Protein AF-A0A9R0YX59-F1 (afdb_monomer_lite)

InterPro domains:
  IPR038864 Protein heading date repressor 1 [PTHR37205] (23-159)

pLDDT: mean 76.23, std 21.18, range [36.94, 98.75]

Sequence (167 aa):
MEEPSMADPPRIFWKSRRRPSSDPMANLSEKRKALFEPLEPINGKRSADMLLPPPDFEPTSYPKGWLVGKKRKLVNVDVVESMRRIAILEMNRKDREIGGLNEQLEEDSRVLELLQKQLTDERRKRSEIEKENSMLQEQVSMLMSMLDENEAFDEEGEEVPPPDSID

Radius of gyration: 50.79 Å; chains: 1; bounding box: 120×44×134 Å

Organism: Triticum turgidum subsp. durum (NCBI:txid4567)

Structure (mmCIF, N/CA/C/O backbone):
data_AF-A0A9R0YX59-F1
#
_entry.id   AF-A0A9R0YX59-F1
#
loop_
_atom_site.group_PDB
_atom_site.id
_atom_site.type_symbol
_atom_site.label_atom_id
_atom_site.label_alt_id
_atom_site.label_comp_id
_atom_site.label_asym_id
_atom_site.label_entity_id
_atom_site.label_seq_id
_atom_site.pdbx_PDB_ins_code
_atom_site.Cartn_x
_atom_site.Cartn_y
_atom_site.Cartn_z
_atom_site.occupancy
_atom_site.B_iso_or_equiv
_atom_site.auth_seq_id
_atom_site.auth_comp_id
_atom_site.auth_asym_id
_atom_site.auth_atom_id
_atom_site.pdbx_PDB_model_num
ATOM 1 N N . MET A 1 1 ? 6.147 -34.113 20.092 1.00 40.97 1 MET A N 1
ATOM 2 C CA . MET A 1 1 ? 5.793 -33.127 19.052 1.00 40.97 1 MET A CA 1
ATOM 3 C C . MET A 1 1 ? 7.070 -32.383 18.740 1.00 40.97 1 MET A C 1
ATOM 5 O O . MET A 1 1 ? 7.481 -31.564 19.546 1.00 40.97 1 MET A O 1
ATOM 9 N N . GLU A 1 2 ? 7.759 -32.785 17.678 1.00 46.44 2 GLU A N 1
ATOM 10 C CA . GLU A 1 2 ? 8.954 -32.089 17.190 1.00 46.44 2 GLU A CA 1
ATOM 11 C C . GLU A 1 2 ? 8.507 -31.065 16.143 1.00 46.44 2 GLU A C 1
ATOM 13 O O . GLU A 1 2 ? 7.747 -31.404 15.234 1.00 46.44 2 GLU A O 1
ATOM 18 N N . GLU A 1 3 ? 8.915 -29.808 16.309 1.00 52.47 3 GLU A N 1
ATOM 19 C CA . GLU A 1 3 ? 8.663 -28.743 15.337 1.00 52.47 3 GLU A CA 1
ATOM 20 C C . GLU A 1 3 ? 9.506 -28.960 14.068 1.00 52.47 3 GLU A C 1
ATOM 22 O O . GLU A 1 3 ? 10.689 -29.298 14.171 1.00 52.47 3 GLU A O 1
ATOM 27 N N . PRO A 1 4 ? 8.959 -28.749 12.857 1.00 50.16 4 PRO A N 1
ATOM 28 C CA . PRO A 1 4 ? 9.754 -28.830 11.641 1.00 50.16 4 PRO A CA 1
ATOM 29 C C . PRO A 1 4 ? 10.652 -27.590 11.506 1.00 50.16 4 PRO A C 1
ATOM 31 O O . PRO A 1 4 ? 10.175 -26.463 11.384 1.00 50.16 4 PRO A O 1
ATOM 34 N N . SER A 1 5 ? 11.968 -27.813 11.497 1.00 56.28 5 SER A N 1
ATOM 35 C CA . SER A 1 5 ? 12.987 -26.781 11.294 1.00 56.28 5 SER A CA 1
ATOM 36 C C . SER A 1 5 ? 12.832 -26.090 9.935 1.00 56.28 5 SER A C 1
ATOM 38 O O . SER A 1 5 ? 12.812 -26.744 8.889 1.00 56.28 5 SER A O 1
ATOM 40 N N . MET A 1 6 ? 12.779 -24.761 9.957 1.00 53.59 6 MET A N 1
ATOM 41 C CA . MET A 1 6 ? 12.715 -23.880 8.793 1.00 53.59 6 MET A CA 1
ATOM 42 C C . MET A 1 6 ? 14.001 -24.026 7.962 1.00 53.59 6 MET A C 1
ATOM 44 O O . MET A 1 6 ? 15.087 -23.682 8.419 1.00 53.59 6 MET A O 1
ATOM 48 N N . ALA A 1 7 ? 13.895 -24.603 6.765 1.00 53.56 7 ALA A N 1
ATOM 49 C CA . ALA A 1 7 ? 15.037 -24.818 5.881 1.00 53.56 7 ALA A CA 1
ATOM 50 C C . ALA A 1 7 ? 15.620 -23.479 5.388 1.00 53.56 7 ALA A C 1
ATOM 52 O O . ALA A 1 7 ? 14.899 -22.652 4.827 1.00 53.56 7 ALA A O 1
ATOM 53 N N . ASP A 1 8 ? 16.932 -23.295 5.561 1.00 52.53 8 ASP A N 1
ATOM 54 C CA . ASP A 1 8 ? 17.688 -22.172 5.001 1.00 52.53 8 ASP A CA 1
ATOM 55 C C . ASP A 1 8 ? 17.585 -22.142 3.460 1.00 52.53 8 ASP A C 1
ATOM 57 O O . ASP A 1 8 ? 17.762 -23.179 2.806 1.00 52.53 8 ASP A O 1
ATOM 61 N N . PRO A 1 9 ? 17.363 -20.971 2.832 1.00 56.31 9 PRO A N 1
ATOM 62 C CA . PRO A 1 9 ? 17.341 -20.869 1.380 1.00 56.31 9 PRO A CA 1
ATOM 63 C C . PRO A 1 9 ? 18.745 -21.095 0.781 1.00 56.31 9 PRO A C 1
ATOM 65 O O . PRO A 1 9 ? 19.759 -20.688 1.362 1.00 56.31 9 PRO A O 1
ATOM 68 N N . PRO A 1 10 ? 18.849 -21.714 -0.411 1.00 52.00 10 PRO A N 1
ATOM 69 C CA . PRO A 1 10 ? 20.135 -22.089 -0.986 1.00 52.00 10 PRO A CA 1
ATOM 70 C C . PRO A 1 10 ? 21.002 -20.864 -1.321 1.00 52.00 10 PRO A C 1
ATOM 72 O O . PRO A 1 10 ? 20.639 -20.012 -2.136 1.00 52.00 10 PRO A O 1
ATOM 75 N N . ARG A 1 11 ? 22.208 -20.811 -0.734 1.00 56.84 11 ARG A N 1
ATOM 76 C CA . ARG A 1 11 ? 23.262 -19.838 -1.072 1.00 56.84 11 ARG A CA 1
ATOM 77 C C . ARG A 1 11 ? 23.746 -20.081 -2.501 1.00 56.84 11 ARG A C 1
ATOM 79 O O . ARG A 1 11 ? 24.492 -21.020 -2.775 1.00 56.84 11 ARG A O 1
ATOM 86 N N . ILE A 1 12 ? 23.352 -19.198 -3.411 1.00 54.19 12 ILE A N 1
ATOM 87 C CA . ILE A 1 12 ? 23.808 -19.192 -4.802 1.00 54.19 12 ILE A CA 1
ATOM 88 C C . ILE A 1 12 ? 25.298 -18.813 -4.818 1.00 54.19 12 ILE A C 1
ATOM 90 O O . ILE A 1 12 ? 25.681 -17.660 -4.616 1.00 54.19 12 ILE A O 1
ATOM 94 N N . PHE A 1 13 ? 26.159 -19.813 -4.994 1.00 45.94 13 PHE A N 1
ATOM 95 C CA . PHE A 1 13 ? 27.613 -19.678 -4.981 1.00 45.94 13 PHE A CA 1
ATOM 96 C C . PHE A 1 13 ? 28.114 -19.135 -6.327 1.00 45.94 13 PHE A C 1
ATOM 98 O O . PHE A 1 13 ? 28.243 -19.868 -7.311 1.00 45.94 13 PHE A O 1
ATOM 105 N N . TRP A 1 14 ? 28.427 -17.841 -6.381 1.00 44.91 14 TRP A N 1
ATOM 106 C CA . TRP A 1 14 ? 29.127 -17.241 -7.515 1.00 44.91 14 TRP A CA 1
ATOM 107 C C . TRP A 1 14 ? 30.571 -17.763 -7.540 1.00 44.91 14 TRP A C 1
ATOM 109 O O . TRP A 1 14 ? 31.448 -17.248 -6.849 1.00 44.91 14 TRP A O 1
ATOM 119 N N . LYS A 1 15 ? 30.851 -18.798 -8.341 1.00 45.25 15 LYS A N 1
ATOM 120 C CA . LYS A 1 15 ? 32.237 -19.178 -8.652 1.00 45.25 15 LYS A CA 1
ATOM 121 C C . LYS A 1 15 ? 32.897 -18.043 -9.433 1.00 45.25 15 LYS A C 1
ATOM 123 O O . LYS A 1 15 ? 32.618 -17.855 -10.616 1.00 45.25 15 LYS A O 1
ATOM 128 N N . SER A 1 16 ? 33.822 -17.338 -8.782 1.00 41.56 16 SER A N 1
ATOM 129 C CA . SER A 1 16 ? 34.828 -16.496 -9.430 1.00 41.56 16 SER A CA 1
ATOM 130 C C . SER A 1 16 ? 35.487 -17.260 -10.576 1.00 41.56 16 SER A C 1
ATOM 132 O O . SER A 1 16 ? 36.253 -18.205 -10.376 1.00 41.56 16 SER A O 1
ATOM 134 N N . ARG A 1 17 ? 35.176 -16.851 -11.805 1.00 41.66 17 ARG A N 1
ATOM 135 C CA . ARG A 1 17 ? 35.840 -17.323 -13.017 1.00 41.66 17 ARG A CA 1
ATOM 136 C C . ARG A 1 17 ? 37.305 -16.886 -12.954 1.00 41.66 17 ARG A C 1
ATOM 138 O O . ARG A 1 17 ? 37.605 -15.708 -13.139 1.00 41.66 17 ARG A O 1
ATOM 145 N N . ARG A 1 18 ? 38.214 -17.835 -12.700 1.00 53.53 18 ARG A N 1
ATOM 146 C CA . ARG A 1 18 ? 39.654 -17.647 -12.930 1.00 53.53 18 ARG A CA 1
ATOM 147 C C . ARG A 1 18 ? 39.848 -17.172 -14.372 1.00 53.53 18 ARG A C 1
ATOM 149 O O . ARG A 1 18 ? 39.370 -17.820 -15.302 1.00 53.53 18 ARG A O 1
ATOM 156 N N . ARG A 1 19 ? 40.507 -16.026 -14.550 1.00 48.16 19 ARG A N 1
ATOM 157 C CA . ARG A 1 19 ? 40.947 -15.555 -15.869 1.00 48.16 19 ARG A CA 1
ATOM 158 C C . ARG A 1 19 ? 42.048 -16.506 -16.364 1.00 48.16 19 ARG A C 1
ATOM 160 O O . ARG A 1 19 ? 42.997 -16.711 -15.608 1.00 48.16 19 ARG A O 1
ATOM 167 N N . PRO A 1 20 ? 41.965 -17.091 -17.570 1.00 49.81 20 PRO A N 1
ATOM 168 C CA . PRO A 1 20 ? 43.144 -17.697 -18.173 1.00 49.81 20 PRO A CA 1
ATOM 169 C C . PRO A 1 20 ? 44.177 -16.602 -18.484 1.00 49.81 20 PRO A C 1
ATOM 171 O O . PRO A 1 20 ? 43.811 -15.473 -18.822 1.00 49.81 20 PRO A O 1
ATOM 174 N N . SER A 1 21 ? 45.455 -16.940 -18.309 1.00 49.62 21 SER A N 1
ATOM 175 C CA . SER A 1 21 ? 46.620 -16.104 -18.612 1.00 49.62 21 SER A CA 1
ATOM 176 C C . SER A 1 21 ? 46.524 -15.498 -20.014 1.00 49.62 21 SER A C 1
ATOM 178 O O . SER A 1 21 ? 46.194 -16.192 -20.973 1.00 49.62 21 SER A O 1
ATOM 180 N N . SER A 1 22 ? 46.823 -14.207 -20.125 1.00 55.66 22 SER A N 1
ATOM 181 C CA . SER A 1 22 ? 46.593 -13.368 -21.306 1.00 55.66 22 SER A CA 1
ATOM 182 C C . SER A 1 22 ? 47.619 -13.523 -22.431 1.00 55.66 22 SER A C 1
ATOM 184 O O . SER A 1 22 ? 47.721 -12.619 -23.255 1.00 55.66 22 SER A O 1
ATOM 186 N N . ASP A 1 23 ? 48.374 -14.621 -22.481 1.00 57.06 23 ASP A N 1
ATOM 187 C CA . ASP A 1 23 ? 49.356 -14.831 -23.544 1.00 57.06 23 ASP A CA 1
ATOM 188 C C . ASP A 1 23 ? 48.940 -15.997 -24.464 1.00 57.06 23 ASP A C 1
ATOM 190 O O . ASP A 1 23 ? 49.094 -17.168 -24.096 1.00 57.06 23 ASP A O 1
ATOM 194 N N . PRO A 1 24 ? 48.370 -15.710 -25.651 1.00 57.84 24 PRO A N 1
ATOM 195 C CA . PRO A 1 24 ? 47.901 -16.732 -26.583 1.00 57.84 24 PRO A CA 1
ATOM 196 C C . PRO A 1 24 ? 49.043 -17.558 -27.201 1.00 57.84 24 PRO A C 1
ATOM 198 O O . PRO A 1 24 ? 48.774 -18.591 -27.814 1.00 57.84 24 PRO A O 1
ATOM 201 N N . MET A 1 25 ? 50.307 -17.147 -27.032 1.00 56.38 25 MET A N 1
ATOM 202 C CA . MET A 1 25 ? 51.471 -17.835 -27.602 1.00 56.38 25 MET A CA 1
ATOM 203 C C . MET A 1 25 ? 52.137 -18.841 -26.658 1.00 56.38 25 MET A C 1
ATOM 205 O O . MET A 1 25 ? 52.942 -19.662 -27.109 1.00 56.38 25 MET A O 1
ATOM 209 N N . ALA A 1 26 ? 51.793 -18.826 -25.366 1.00 60.25 26 ALA A N 1
ATOM 210 C CA . ALA A 1 26 ? 52.470 -19.633 -24.349 1.00 60.25 26 ALA A CA 1
ATOM 211 C C . ALA A 1 26 ? 52.313 -21.157 -24.550 1.00 60.25 26 ALA A C 1
ATOM 213 O O . ALA A 1 26 ? 53.140 -21.922 -24.065 1.00 60.25 26 ALA A O 1
ATOM 214 N N . ASN A 1 27 ? 51.296 -21.604 -25.301 1.00 56.62 27 ASN A N 1
ATOM 215 C CA . ASN A 1 27 ? 50.966 -23.025 -25.494 1.00 56.62 27 ASN A CA 1
ATOM 216 C C . ASN A 1 27 ? 51.123 -23.529 -26.944 1.00 56.62 27 ASN A C 1
ATOM 218 O O . ASN A 1 27 ? 50.612 -24.596 -27.285 1.00 56.62 27 ASN A O 1
ATOM 222 N N . LEU A 1 28 ? 51.791 -22.781 -27.831 1.00 62.91 28 LEU A N 1
ATOM 223 C CA . LEU A 1 28 ? 51.999 -23.204 -29.222 1.00 62.91 28 LEU A CA 1
ATOM 224 C C . LEU A 1 28 ? 53.361 -23.900 -29.400 1.00 62.91 28 LEU A C 1
ATOM 226 O O . LEU A 1 28 ? 54.386 -23.400 -28.948 1.00 62.91 28 LEU A O 1
ATOM 230 N N . SER A 1 29 ? 53.374 -25.042 -30.097 1.00 70.81 29 SER A N 1
ATOM 231 C CA . SER A 1 29 ? 54.603 -25.699 -30.584 1.00 70.81 29 SER A CA 1
ATOM 232 C C . SER A 1 29 ? 55.410 -24.743 -31.480 1.00 70.81 29 SER A C 1
ATOM 234 O O . SER A 1 29 ? 54.812 -23.937 -32.192 1.00 70.81 29 SER A O 1
ATOM 236 N N . GLU A 1 30 ? 56.744 -24.841 -31.493 1.00 66.81 30 GLU A N 1
ATOM 237 C CA . GLU A 1 30 ? 57.643 -23.991 -32.304 1.00 66.81 30 GLU A CA 1
ATOM 238 C C . GLU A 1 30 ? 57.235 -23.918 -33.784 1.00 66.81 30 GLU A C 1
ATOM 240 O O . GLU A 1 30 ? 57.193 -22.831 -34.357 1.00 66.81 30 GLU A O 1
ATOM 245 N N . LYS A 1 31 ? 56.779 -25.033 -34.374 1.00 60.34 31 LYS A N 1
ATOM 246 C CA . LYS A 1 31 ? 56.239 -25.060 -35.749 1.00 60.34 31 LYS A CA 1
ATOM 247 C C . LYS A 1 31 ? 55.009 -24.167 -35.953 1.00 60.34 31 LYS A C 1
ATOM 249 O O . LYS A 1 31 ? 54.794 -23.673 -37.051 1.00 60.34 31 LYS A O 1
ATOM 254 N N . ARG A 1 32 ? 54.182 -23.974 -34.921 1.00 65.69 32 ARG A N 1
ATOM 255 C CA . ARG A 1 32 ? 53.027 -23.061 -34.956 1.00 65.69 32 ARG A CA 1
ATOM 256 C C . ARG A 1 32 ? 53.408 -21.625 -34.608 1.00 65.69 32 ARG A C 1
ATOM 258 O O . ARG A 1 32 ? 52.717 -20.726 -35.063 1.00 65.69 32 ARG A O 1
ATOM 265 N N . LYS A 1 33 ? 54.486 -21.401 -33.850 1.00 64.00 33 LYS A N 1
ATOM 266 C CA . LYS A 1 33 ? 55.004 -20.051 -33.572 1.00 64.00 33 LYS A CA 1
ATOM 267 C C . LYS A 1 33 ? 55.574 -19.392 -34.835 1.00 64.00 33 LYS A C 1
ATOM 269 O O . LYS A 1 33 ? 55.289 -18.224 -35.059 1.00 64.00 33 LYS A O 1
ATOM 274 N N . ALA A 1 34 ? 56.231 -20.161 -35.708 1.00 64.06 34 ALA A N 1
ATOM 275 C CA . ALA A 1 34 ? 56.770 -19.676 -36.986 1.00 64.06 34 ALA A CA 1
ATOM 276 C C . ALA A 1 34 ? 55.704 -19.168 -37.984 1.00 64.06 34 ALA A C 1
ATOM 278 O O . ALA A 1 34 ? 56.024 -18.425 -38.903 1.00 64.06 34 ALA A O 1
ATOM 279 N N . LEU A 1 35 ? 54.424 -19.528 -37.808 1.00 63.75 35 LEU A N 1
ATOM 280 C CA . LEU A 1 35 ? 53.322 -18.990 -38.623 1.00 63.75 35 LEU A CA 1
ATOM 281 C C . LEU A 1 35 ? 52.908 -17.566 -38.219 1.00 63.75 35 LEU A C 1
ATOM 283 O O . LEU A 1 35 ? 52.186 -16.909 -38.963 1.00 63.75 35 LEU A O 1
ATOM 287 N N . PHE A 1 36 ? 53.327 -17.116 -37.036 1.00 58.62 36 PHE A N 1
ATOM 288 C CA . PHE A 1 36 ? 53.042 -15.785 -36.498 1.00 58.62 36 PHE A CA 1
ATOM 289 C C . PHE A 1 36 ? 54.310 -14.941 -36.344 1.00 58.62 36 PHE A C 1
ATOM 291 O O . PHE A 1 36 ? 54.240 -13.818 -35.847 1.00 58.62 36 PHE A O 1
ATOM 298 N N . GLU A 1 37 ? 55.460 -15.474 -36.758 1.00 63.47 37 GLU A N 1
ATOM 299 C CA . GLU A 1 37 ? 56.693 -14.712 -36.868 1.00 63.47 37 GLU A CA 1
ATOM 300 C C . GLU A 1 37 ? 56.573 -13.777 -38.083 1.00 63.47 37 GLU A C 1
ATOM 302 O O . GLU A 1 37 ? 56.257 -14.251 -39.181 1.00 63.47 37 GLU A O 1
ATOM 307 N N . PRO A 1 38 ? 56.723 -12.451 -37.908 1.00 57.88 38 PRO A N 1
ATOM 308 C CA . PRO A 1 38 ? 56.524 -11.504 -38.996 1.00 57.88 38 PRO A CA 1
ATOM 309 C C . PRO A 1 38 ? 57.494 -11.785 -40.144 1.00 57.88 38 PRO A C 1
ATOM 311 O O . PRO A 1 38 ? 58.708 -11.695 -39.977 1.00 57.88 38 PRO A O 1
ATOM 314 N N . LEU A 1 39 ? 56.952 -12.119 -41.315 1.00 60.81 39 LEU A N 1
ATOM 315 C CA . LEU A 1 39 ? 57.749 -12.267 -42.527 1.00 60.81 39 LEU A CA 1
ATOM 316 C C . LEU A 1 39 ? 58.358 -10.909 -42.876 1.00 60.81 39 LEU A C 1
ATOM 318 O O . LEU A 1 39 ? 57.629 -9.921 -43.015 1.00 60.81 39 LEU A O 1
ATOM 322 N N . GLU A 1 40 ? 59.684 -10.860 -43.011 1.00 59.66 40 GLU A N 1
ATOM 323 C CA . GLU A 1 40 ? 60.349 -9.629 -43.419 1.00 59.66 40 GLU A CA 1
ATOM 324 C C . GLU A 1 40 ? 59.828 -9.170 -44.790 1.00 59.66 40 GLU A C 1
ATOM 326 O O . GLU A 1 40 ? 59.618 -9.991 -45.693 1.00 59.66 40 GLU A O 1
ATOM 331 N N . PRO A 1 41 ? 59.587 -7.861 -44.964 1.00 48.53 41 PRO A N 1
ATOM 332 C CA . PRO A 1 41 ? 59.006 -7.345 -46.187 1.00 48.53 41 PRO A CA 1
ATOM 333 C C . PRO A 1 41 ? 59.975 -7.541 -47.357 1.00 48.53 41 PRO A C 1
ATOM 335 O O . PRO A 1 41 ? 61.067 -6.972 -47.401 1.00 48.53 41 PRO A O 1
ATOM 338 N N . ILE A 1 42 ? 59.540 -8.333 -48.339 1.00 56.81 42 ILE A N 1
ATOM 339 C CA . ILE A 1 42 ? 60.219 -8.482 -49.623 1.00 56.81 42 ILE A CA 1
ATOM 340 C C . ILE A 1 42 ? 60.168 -7.129 -50.348 1.00 56.81 42 ILE A C 1
ATOM 342 O O . ILE A 1 42 ? 59.125 -6.702 -50.835 1.00 56.81 42 ILE A O 1
ATOM 346 N N . ASN A 1 43 ? 61.346 -6.513 -50.447 1.00 41.59 43 ASN A N 1
ATOM 347 C CA . ASN A 1 43 ? 61.727 -5.370 -51.278 1.00 41.59 43 ASN A CA 1
ATOM 348 C C . ASN A 1 43 ? 61.257 -3.972 -50.843 1.00 41.59 43 ASN A C 1
ATOM 350 O O . ASN A 1 43 ? 60.080 -3.624 -50.813 1.00 41.59 43 ASN A O 1
ATOM 354 N N . GLY A 1 44 ? 62.257 -3.130 -50.573 1.00 50.59 44 GLY A N 1
ATOM 355 C CA . GLY A 1 44 ? 62.100 -1.753 -50.132 1.00 50.59 44 GLY A CA 1
ATOM 356 C C . GLY A 1 44 ? 61.679 -0.746 -51.210 1.00 50.59 44 GLY A C 1
ATOM 357 O O . GLY A 1 44 ? 61.738 -0.999 -52.412 1.00 50.59 44 GLY A O 1
ATOM 358 N N . LYS A 1 45 ? 61.362 0.454 -50.696 1.00 48.62 45 LYS A N 1
ATOM 359 C CA . LYS A 1 45 ? 60.977 1.723 -51.353 1.00 48.62 45 LYS A CA 1
ATOM 360 C C . LYS A 1 45 ? 59.522 1.845 -51.828 1.00 48.62 45 LYS A C 1
ATOM 362 O O . LYS A 1 45 ? 59.207 1.555 -52.981 1.00 48.62 45 LYS A O 1
ATOM 367 N N . ARG A 1 46 ? 58.704 2.479 -50.971 1.00 42.06 46 ARG A N 1
ATOM 368 C CA . ARG A 1 46 ? 57.993 3.768 -51.193 1.00 42.06 46 ARG A CA 1
ATOM 369 C C . ARG A 1 46 ? 57.054 4.036 -49.999 1.00 42.06 46 ARG A C 1
ATOM 371 O O . ARG A 1 46 ? 56.247 3.193 -49.653 1.00 42.06 46 ARG A O 1
ATOM 378 N N . SER A 1 47 ? 57.403 4.991 -49.136 1.00 36.94 47 SER A N 1
ATOM 379 C CA . SER A 1 47 ? 56.994 6.412 -49.150 1.00 36.94 47 SER A CA 1
ATOM 380 C C . SER A 1 47 ? 55.648 6.660 -48.452 1.00 36.94 47 SER A C 1
ATOM 382 O O . SER A 1 47 ? 54.598 6.485 -49.048 1.00 36.94 47 SER A O 1
ATOM 384 N N . ALA A 1 48 ? 55.739 7.086 -47.188 1.00 43.09 48 ALA A N 1
ATOM 385 C CA . ALA A 1 48 ? 54.879 8.047 -46.482 1.00 43.09 48 ALA A CA 1
ATOM 386 C C . ALA A 1 48 ? 53.337 7.895 -46.436 1.00 43.09 48 ALA A C 1
ATOM 388 O O . ALA A 1 48 ? 52.715 8.754 -45.825 1.00 43.09 48 ALA A O 1
ATOM 389 N N . ASP A 1 49 ? 52.730 6.815 -46.939 1.00 44.66 49 ASP A N 1
ATOM 390 C CA . ASP A 1 49 ? 51.279 6.541 -46.784 1.00 44.66 49 ASP A CA 1
ATOM 391 C C . ASP A 1 49 ? 50.938 5.521 -45.674 1.00 44.66 49 ASP A C 1
ATOM 393 O O . ASP A 1 49 ? 49.774 5.219 -45.426 1.00 44.66 49 ASP A O 1
ATOM 397 N N . MET A 1 50 ? 51.933 4.992 -44.951 1.00 43.44 50 MET A N 1
ATOM 398 C CA . MET A 1 50 ? 51.720 4.006 -43.872 1.00 43.44 50 MET A CA 1
ATOM 399 C C . MET A 1 50 ? 51.594 4.604 -42.460 1.00 43.44 50 MET A C 1
ATOM 401 O O . MET A 1 50 ? 51.516 3.863 -41.485 1.00 43.44 50 MET A O 1
ATOM 405 N N . LEU A 1 51 ? 51.527 5.934 -42.341 1.00 46.88 51 LEU A N 1
ATOM 406 C CA . LEU A 1 51 ? 51.101 6.610 -41.106 1.00 46.88 51 LEU A CA 1
ATOM 407 C C . LEU A 1 51 ? 49.578 6.772 -41.023 1.00 46.88 51 LEU A C 1
ATOM 409 O O . LEU A 1 51 ? 49.087 7.561 -40.217 1.00 46.88 51 LEU A O 1
ATOM 413 N N . LEU A 1 52 ? 48.817 6.048 -41.843 1.00 46.19 52 LEU A N 1
ATOM 414 C CA . LEU A 1 52 ? 47.386 5.958 -41.621 1.00 46.19 52 LEU A CA 1
ATOM 415 C C . LEU A 1 52 ? 47.157 5.086 -40.379 1.00 46.19 52 LEU A C 1
ATOM 417 O O . LEU A 1 52 ? 47.649 3.951 -40.342 1.00 46.19 52 LEU A O 1
ATOM 421 N N . PRO A 1 53 ? 46.447 5.587 -39.349 1.00 46.31 53 PRO A N 1
ATOM 422 C CA . PRO A 1 53 ? 45.971 4.712 -38.290 1.00 46.31 53 PRO A CA 1
ATOM 423 C C . PRO A 1 53 ? 45.185 3.553 -38.938 1.00 46.31 53 PRO A C 1
ATOM 425 O O . PRO A 1 53 ? 44.632 3.739 -40.030 1.00 46.31 53 PRO A O 1
ATOM 428 N N . PRO A 1 54 ? 45.191 2.340 -38.340 1.00 50.19 54 PRO A N 1
ATOM 429 C CA . PRO A 1 54 ? 44.500 1.173 -38.898 1.00 50.19 54 PRO A CA 1
ATOM 430 C C . PRO A 1 54 ? 43.111 1.605 -39.355 1.00 50.19 54 PRO A C 1
ATOM 432 O O . PRO A 1 54 ? 42.506 2.297 -38.550 1.00 50.19 54 PRO A O 1
ATOM 435 N N . PRO A 1 55 ? 42.633 1.253 -40.571 1.00 58.38 55 PRO A N 1
ATOM 436 C CA . PRO A 1 55 ? 41.446 1.838 -41.200 1.00 58.38 55 PRO A CA 1
ATOM 437 C C . PRO A 1 55 ? 40.344 2.013 -40.164 1.00 58.38 55 PRO A C 1
ATOM 439 O O . PRO A 1 55 ? 39.670 1.059 -39.762 1.00 58.38 55 PRO A O 1
ATOM 442 N N . ASP A 1 56 ? 40.280 3.230 -39.635 1.00 55.91 56 ASP A N 1
ATOM 443 C CA . ASP A 1 56 ? 39.562 3.509 -38.410 1.00 55.91 56 ASP A CA 1
ATOM 444 C C . ASP A 1 56 ? 38.131 3.685 -38.857 1.00 55.91 56 ASP A C 1
ATOM 446 O O . ASP A 1 56 ? 37.751 4.761 -39.288 1.00 55.91 56 ASP A O 1
ATOM 450 N N . PHE A 1 57 ? 37.388 2.576 -38.851 1.00 57.72 57 PHE A N 1
ATOM 451 C CA . PHE A 1 57 ? 35.931 2.498 -38.883 1.00 57.72 57 PHE A CA 1
ATOM 452 C C . PHE A 1 57 ? 35.242 3.788 -39.357 1.00 57.72 57 PHE A C 1
ATOM 454 O O . PHE A 1 57 ? 34.610 4.496 -38.572 1.00 57.72 57 PHE A O 1
ATOM 461 N N . GLU A 1 58 ? 35.373 4.079 -40.649 1.00 63.69 58 GLU A N 1
ATOM 462 C CA . GLU A 1 58 ? 34.811 5.291 -41.229 1.00 63.69 58 GLU A CA 1
ATOM 463 C C . GLU A 1 58 ? 33.279 5.246 -41.091 1.00 63.69 58 GLU A C 1
ATOM 465 O O . GLU A 1 58 ? 32.659 4.279 -41.550 1.00 63.69 58 GLU A O 1
ATOM 470 N N . PRO A 1 59 ? 32.626 6.251 -40.475 1.00 59.34 59 PRO A N 1
ATOM 471 C CA . PRO A 1 59 ? 31.172 6.266 -40.280 1.00 59.34 59 PRO A CA 1
ATOM 472 C C . PRO A 1 59 ? 30.376 6.149 -41.588 1.00 59.34 59 PRO A C 1
ATOM 474 O O . PRO A 1 59 ? 29.233 5.703 -41.584 1.00 59.34 59 PRO A O 1
ATOM 477 N N . THR A 1 60 ? 30.986 6.529 -42.711 1.00 65.12 60 THR A N 1
ATOM 478 C CA . THR A 1 60 ? 30.433 6.428 -44.070 1.00 65.12 60 THR A CA 1
ATOM 479 C C . THR A 1 60 ? 30.519 5.019 -44.666 1.00 65.12 60 THR A C 1
ATOM 481 O O . THR A 1 60 ? 29.854 4.744 -45.661 1.00 65.12 60 THR A O 1
ATOM 484 N N . SER A 1 61 ? 31.297 4.114 -44.062 1.00 76.56 61 SER A N 1
ATOM 485 C CA . SER A 1 61 ? 31.463 2.723 -44.515 1.00 76.56 61 SER A CA 1
ATOM 486 C C . SER A 1 61 ? 30.341 1.790 -44.053 1.00 76.56 61 SER A C 1
ATOM 488 O O . SER A 1 61 ? 30.296 0.633 -44.472 1.00 76.56 61 SER A O 1
ATOM 490 N N . TYR A 1 62 ? 29.437 2.264 -43.191 1.00 76.06 62 TYR A N 1
ATOM 491 C CA . TYR A 1 62 ? 28.354 1.459 -42.633 1.00 76.06 62 TYR A CA 1
ATOM 492 C C . TYR A 1 62 ? 26.978 1.982 -43.058 1.00 76.06 62 TYR A C 1
ATOM 494 O O . TYR A 1 62 ? 26.804 3.187 -43.255 1.00 76.06 62 TYR A O 1
ATOM 502 N N . PRO A 1 63 ? 25.970 1.096 -43.179 1.00 84.44 63 PRO A N 1
ATOM 503 C CA . PRO A 1 63 ? 24.600 1.521 -43.426 1.00 84.44 63 PRO A CA 1
ATOM 504 C C . PRO A 1 63 ? 24.128 2.525 -42.367 1.00 84.44 63 PRO A C 1
ATOM 506 O O . PRO A 1 63 ? 24.475 2.417 -41.188 1.00 84.44 63 PRO A O 1
ATOM 509 N N . LYS A 1 64 ? 23.296 3.488 -42.775 1.00 83.56 64 LYS A N 1
ATOM 510 C CA . LYS A 1 64 ? 22.750 4.520 -41.882 1.00 83.56 64 LYS A CA 1
ATOM 511 C C . LYS A 1 64 ? 22.121 3.880 -40.633 1.00 83.56 64 LYS A C 1
ATOM 513 O O . LYS A 1 64 ? 21.369 2.916 -40.747 1.00 83.56 64 LYS A O 1
ATOM 518 N N . GLY A 1 65 ? 22.447 4.409 -39.452 1.00 83.94 65 GLY A N 1
ATOM 519 C CA . GLY A 1 65 ? 21.960 3.894 -38.164 1.00 83.94 65 GLY A CA 1
ATOM 520 C C . GLY A 1 65 ? 22.839 2.813 -37.521 1.00 83.94 65 GLY A C 1
ATOM 521 O O . GLY A 1 65 ? 22.558 2.409 -36.396 1.00 83.94 65 GLY A O 1
ATOM 522 N N . TRP A 1 66 ? 23.922 2.370 -38.169 1.00 89.12 66 TRP A N 1
ATOM 523 C CA . TRP A 1 66 ? 24.904 1.459 -37.576 1.00 89.12 66 TRP A CA 1
ATOM 524 C C . TRP A 1 66 ? 26.152 2.219 -37.113 1.00 89.12 66 TRP A C 1
ATOM 526 O O . TRP A 1 66 ? 26.798 2.899 -37.903 1.00 89.12 66 TRP A O 1
ATOM 536 N N . LEU A 1 67 ? 26.503 2.091 -35.830 1.00 86.12 67 LEU A N 1
ATOM 537 C CA . LEU A 1 67 ? 27.668 2.738 -35.218 1.00 86.12 67 LEU A CA 1
ATOM 538 C C . LEU A 1 67 ? 28.557 1.731 -34.496 1.00 86.12 67 LEU A C 1
ATOM 540 O O . LEU A 1 67 ? 28.107 0.698 -34.000 1.00 86.12 67 LEU A O 1
ATOM 544 N N . VAL A 1 68 ? 29.841 2.054 -34.390 1.00 83.19 68 VAL A N 1
ATOM 545 C CA . VAL A 1 68 ? 30.806 1.241 -33.652 1.00 83.19 68 VAL A CA 1
ATOM 546 C C . VAL A 1 68 ? 30.689 1.526 -32.160 1.00 83.19 68 VAL A C 1
ATOM 548 O O . VAL A 1 68 ? 31.015 2.605 -31.677 1.00 83.19 68 VAL A O 1
ATOM 551 N N . GLY A 1 69 ? 30.236 0.533 -31.405 1.00 80.38 69 GLY A N 1
ATOM 552 C CA . GLY A 1 69 ? 30.192 0.584 -29.951 1.00 80.38 69 GLY A CA 1
ATOM 553 C C . GLY A 1 69 ? 31.575 0.444 -29.302 1.00 80.38 69 GLY A C 1
ATOM 554 O O . GLY A 1 69 ? 32.559 0.048 -29.927 1.00 80.38 69 GLY A O 1
ATOM 555 N N . LYS A 1 70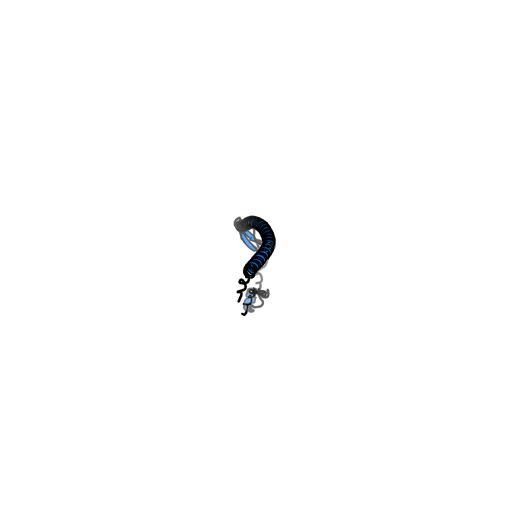 ? 31.630 0.656 -27.980 1.00 81.25 70 LYS A N 1
ATOM 556 C CA . LYS A 1 70 ? 32.854 0.690 -27.142 1.00 81.25 70 LYS A CA 1
ATOM 557 C C . LYS A 1 70 ? 33.800 -0.520 -27.270 1.00 81.25 70 LYS A C 1
ATOM 559 O O . LYS A 1 70 ? 34.968 -0.424 -26.917 1.00 81.25 70 LYS A O 1
ATOM 564 N N . LYS A 1 71 ? 33.317 -1.668 -27.756 1.00 83.12 71 LYS A N 1
ATOM 565 C CA . LYS A 1 71 ? 34.113 -2.892 -27.985 1.00 83.12 71 LYS A CA 1
ATOM 566 C C . LYS A 1 71 ? 34.400 -3.161 -29.467 1.00 83.12 71 LYS A C 1
ATOM 568 O O . LYS A 1 71 ? 34.525 -4.321 -29.846 1.00 83.12 71 LYS A O 1
ATOM 573 N N . ARG A 1 72 ? 34.437 -2.118 -30.303 1.00 82.50 72 ARG A N 1
ATOM 574 C CA . ARG A 1 72 ? 34.576 -2.230 -31.766 1.00 82.50 72 ARG A CA 1
ATOM 575 C C . ARG A 1 72 ? 33.526 -3.154 -32.408 1.00 82.50 72 ARG A C 1
ATOM 577 O O . ARG A 1 72 ? 33.790 -3.817 -33.402 1.00 82.50 72 ARG A O 1
ATOM 584 N N . LYS A 1 73 ? 32.335 -3.236 -31.802 1.00 85.00 73 LYS A N 1
ATOM 585 C CA . LYS A 1 73 ? 31.192 -3.997 -32.329 1.00 85.00 73 LYS A CA 1
ATOM 586 C C . LYS A 1 73 ? 30.244 -3.038 -33.019 1.00 85.00 73 LYS A C 1
ATOM 588 O O . LYS A 1 73 ? 29.951 -1.997 -32.443 1.00 85.00 73 LYS A O 1
ATOM 593 N N . LEU A 1 74 ? 29.739 -3.401 -34.189 1.00 88.00 74 LEU A N 1
ATOM 594 C CA . LEU A 1 74 ? 28.712 -2.614 -34.856 1.00 88.00 74 LEU A CA 1
ATOM 595 C C . LEU A 1 74 ? 27.370 -2.794 -34.131 1.00 88.00 74 LEU A C 1
ATOM 597 O O . LEU A 1 74 ? 26.989 -3.912 -33.783 1.00 88.00 74 LEU A O 1
ATOM 601 N N . VAL A 1 75 ? 26.686 -1.691 -33.862 1.00 89.69 75 VAL A N 1
ATOM 602 C CA . VAL A 1 75 ? 25.435 -1.637 -33.108 1.00 89.69 75 VAL A CA 1
ATOM 603 C C . VAL A 1 75 ? 24.448 -0.761 -33.863 1.00 89.69 75 VAL A C 1
ATOM 605 O O . VAL A 1 75 ? 24.813 0.307 -34.349 1.00 89.69 75 VAL A O 1
ATOM 608 N N . ASN A 1 76 ? 23.196 -1.204 -33.938 1.00 92.50 76 ASN A N 1
ATOM 609 C CA . ASN A 1 76 ? 22.119 -0.407 -34.503 1.00 92.50 76 ASN A CA 1
ATOM 610 C C . ASN A 1 76 ? 21.606 0.596 -33.453 1.00 92.50 76 ASN A C 1
ATOM 612 O O . ASN A 1 76 ? 21.128 0.204 -32.385 1.00 92.50 76 ASN A O 1
ATOM 616 N N . VAL A 1 77 ? 21.735 1.884 -33.758 1.00 90.81 77 VAL A N 1
ATOM 617 C CA . VAL A 1 77 ? 21.370 3.000 -32.880 1.00 90.81 77 VAL A CA 1
ATOM 618 C C . VAL A 1 77 ? 19.874 3.012 -32.599 1.00 90.81 77 VAL A C 1
ATOM 620 O O . VAL A 1 77 ? 19.496 3.130 -31.438 1.00 90.81 77 VAL A O 1
ATOM 623 N N . ASP A 1 78 ? 19.034 2.803 -33.612 1.00 92.56 78 ASP A N 1
ATOM 624 C CA . ASP A 1 78 ? 17.574 2.832 -33.471 1.00 92.56 78 ASP A CA 1
ATOM 625 C C . ASP A 1 78 ? 17.078 1.711 -32.553 1.00 92.56 78 ASP A C 1
ATOM 627 O O . ASP A 1 78 ? 16.178 1.919 -31.737 1.00 92.56 78 ASP A O 1
ATOM 631 N N . VAL A 1 79 ? 17.698 0.527 -32.634 1.00 94.56 79 VAL A N 1
ATOM 632 C CA . VAL A 1 79 ? 17.402 -0.600 -31.736 1.00 94.56 79 VAL A CA 1
ATOM 633 C C . VAL A 1 79 ? 17.789 -0.257 -30.300 1.00 94.56 79 VAL A C 1
ATOM 635 O O . VAL A 1 79 ? 16.982 -0.444 -29.391 1.00 94.56 79 VAL A O 1
ATOM 638 N N . VAL A 1 80 ? 18.993 0.276 -30.076 1.00 93.62 80 VAL A N 1
ATOM 639 C CA . VAL A 1 80 ? 19.446 0.661 -28.727 1.00 93.62 80 VAL A CA 1
ATOM 640 C C . VAL A 1 80 ? 18.581 1.775 -28.149 1.00 93.62 80 VAL A C 1
ATOM 642 O O . VAL A 1 80 ? 18.200 1.728 -26.979 1.00 93.62 80 VAL A O 1
ATOM 645 N N . GLU A 1 81 ? 18.239 2.768 -28.962 1.00 94.69 81 GLU A N 1
ATOM 646 C CA . GLU A 1 81 ? 17.400 3.880 -28.542 1.00 94.69 81 GLU A CA 1
ATOM 647 C C . GLU A 1 81 ? 15.961 3.423 -28.271 1.00 94.69 81 GLU A C 1
ATOM 649 O O . GLU A 1 81 ? 15.358 3.841 -27.284 1.00 94.69 81 GLU A O 1
ATOM 654 N N . SER A 1 82 ? 15.432 2.498 -29.077 1.00 97.38 82 SER A N 1
ATOM 655 C CA . SER A 1 82 ? 14.144 1.844 -28.832 1.00 97.38 82 SER A CA 1
ATOM 656 C C . SER A 1 82 ? 14.146 1.072 -27.511 1.00 97.38 82 SER A C 1
ATOM 658 O O . SER A 1 82 ? 13.265 1.289 -26.681 1.00 97.38 82 SER A O 1
ATOM 660 N N . MET A 1 83 ? 15.176 0.259 -27.246 1.00 97.75 83 MET A N 1
ATOM 661 C CA . MET A 1 83 ? 15.322 -0.448 -25.968 1.00 97.75 83 MET A CA 1
ATOM 662 C C . MET A 1 83 ? 15.363 0.521 -24.783 1.00 97.75 83 MET A C 1
ATOM 664 O O . MET A 1 83 ? 14.695 0.290 -23.776 1.00 97.75 83 MET A O 1
ATOM 668 N N . ARG A 1 84 ? 16.100 1.633 -24.908 1.00 97.62 84 ARG A N 1
ATOM 669 C CA . ARG A 1 84 ? 16.136 2.683 -23.883 1.00 97.62 84 ARG A CA 1
ATOM 670 C C . ARG A 1 84 ? 14.754 3.303 -23.669 1.00 97.62 84 ARG A C 1
ATOM 672 O O . ARG A 1 84 ? 14.338 3.452 -22.524 1.00 97.62 84 ARG A O 1
ATOM 679 N N . ARG A 1 85 ? 14.047 3.660 -24.746 1.00 98.38 85 ARG A N 1
ATOM 680 C CA . ARG A 1 85 ? 12.695 4.237 -24.675 1.00 98.38 85 ARG A CA 1
ATOM 681 C C . ARG A 1 85 ? 11.718 3.287 -23.987 1.00 98.38 85 ARG A C 1
ATOM 683 O O . ARG A 1 85 ? 11.027 3.713 -23.069 1.00 98.38 85 ARG A O 1
ATOM 690 N N . ILE A 1 86 ? 11.707 2.012 -24.377 1.00 98.06 86 ILE A N 1
ATOM 691 C CA . ILE A 1 86 ? 10.835 0.988 -23.785 1.00 98.06 86 ILE A CA 1
ATOM 692 C C . ILE A 1 86 ? 11.142 0.818 -22.295 1.00 98.06 86 ILE A C 1
ATOM 694 O O . ILE A 1 86 ? 10.220 0.808 -21.487 1.00 98.06 86 ILE A O 1
ATOM 698 N N . ALA A 1 87 ? 12.420 0.751 -21.915 1.00 98.38 87 ALA A N 1
ATOM 699 C CA . ALA A 1 87 ? 12.810 0.611 -20.514 1.00 98.38 87 ALA A CA 1
ATOM 700 C C . ALA A 1 87 ? 12.334 1.792 -19.653 1.00 98.38 87 ALA A C 1
ATOM 702 O O . ALA A 1 87 ? 11.816 1.582 -18.560 1.00 98.38 87 ALA A O 1
ATOM 703 N N . ILE A 1 88 ? 12.465 3.025 -20.153 1.00 98.38 88 ILE A N 1
ATOM 704 C CA . ILE A 1 88 ? 11.991 4.223 -19.443 1.00 98.38 88 ILE A CA 1
ATOM 705 C C . ILE A 1 88 ? 10.466 4.214 -19.322 1.00 98.38 88 ILE A C 1
ATOM 707 O O . ILE A 1 88 ? 9.939 4.498 -18.252 1.00 98.38 88 ILE A O 1
ATOM 711 N N . LEU A 1 89 ? 9.751 3.880 -20.399 1.00 98.31 89 LEU A N 1
ATOM 712 C CA . LEU A 1 89 ? 8.290 3.799 -20.372 1.00 98.31 89 LEU A CA 1
ATOM 713 C C . LEU A 1 89 ? 7.799 2.750 -19.374 1.00 98.31 89 LEU A C 1
ATOM 715 O O . LEU A 1 89 ? 6.871 3.024 -18.616 1.00 98.31 89 LEU A O 1
ATOM 719 N N . GLU A 1 90 ? 8.434 1.580 -19.351 1.00 98.44 90 GLU A N 1
ATOM 720 C CA . GLU A 1 90 ? 8.090 0.509 -18.420 1.00 98.44 90 GLU A CA 1
ATOM 721 C C . GLU A 1 90 ? 8.388 0.902 -16.971 1.00 98.44 90 GLU A C 1
ATOM 723 O O . GLU A 1 90 ? 7.567 0.661 -16.090 1.00 98.44 90 GLU A O 1
ATOM 728 N N . MET A 1 91 ? 9.521 1.563 -16.721 1.00 98.56 91 MET A N 1
ATOM 729 C CA . MET A 1 91 ? 9.851 2.098 -15.399 1.00 98.56 91 MET A CA 1
ATOM 730 C C . MET A 1 91 ? 8.797 3.114 -14.943 1.00 98.56 91 MET A C 1
ATOM 732 O O . MET A 1 91 ? 8.197 2.935 -13.892 1.00 98.56 91 MET A O 1
ATOM 736 N N . ASN A 1 92 ? 8.453 4.089 -15.787 1.00 98.50 92 ASN A N 1
ATOM 737 C CA . ASN A 1 92 ? 7.435 5.092 -15.467 1.00 98.50 92 ASN A CA 1
ATOM 738 C C . ASN A 1 92 ? 6.036 4.482 -15.271 1.00 98.50 92 ASN A C 1
ATOM 740 O O . ASN A 1 92 ? 5.227 4.999 -14.502 1.00 98.50 92 ASN A O 1
ATOM 744 N N . ARG A 1 93 ? 5.708 3.403 -15.996 1.00 98.62 93 ARG A N 1
ATOM 745 C CA . ARG A 1 93 ? 4.464 2.650 -15.791 1.00 98.62 93 ARG A CA 1
ATOM 746 C C . ARG A 1 93 ? 4.451 2.011 -14.403 1.00 98.62 93 ARG A C 1
ATOM 748 O O . ARG A 1 93 ? 3.457 2.165 -13.700 1.00 98.62 93 ARG A O 1
ATOM 755 N N . LYS A 1 94 ? 5.542 1.345 -14.020 1.00 98.75 94 LYS A N 1
ATOM 756 C CA . LYS A 1 94 ? 5.691 0.717 -12.703 1.00 98.75 94 LYS A CA 1
ATOM 757 C C . LYS A 1 94 ? 5.698 1.732 -11.570 1.00 98.75 94 LYS A C 1
ATOM 759 O O . LYS A 1 94 ? 5.064 1.476 -10.560 1.00 98.75 94 LYS A O 1
ATOM 764 N N . ASP A 1 95 ? 6.329 2.888 -11.745 1.00 98.62 95 ASP A N 1
ATOM 765 C CA . ASP A 1 95 ? 6.340 3.937 -10.721 1.00 98.62 95 ASP A CA 1
ATOM 766 C C . ASP A 1 95 ? 4.921 4.430 -10.407 1.00 98.62 95 ASP A C 1
ATOM 768 O O . ASP A 1 95 ? 4.575 4.633 -9.245 1.00 98.62 95 ASP A O 1
ATOM 772 N N . ARG A 1 96 ? 4.057 4.548 -11.426 1.00 98.44 96 ARG A N 1
ATOM 773 C CA . ARG A 1 96 ? 2.634 4.859 -11.214 1.00 98.44 96 ARG A CA 1
ATOM 774 C C . ARG A 1 96 ? 1.885 3.735 -10.501 1.00 98.44 96 ARG A C 1
ATOM 776 O O . ARG A 1 96 ? 1.070 4.016 -9.632 1.00 98.44 96 ARG A O 1
ATOM 783 N N . GLU A 1 97 ? 2.150 2.484 -10.867 1.00 98.62 97 GLU A N 1
ATOM 784 C CA . GLU A 1 97 ? 1.540 1.313 -10.224 1.00 98.62 97 GLU A CA 1
ATOM 785 C C . GLU A 1 97 ? 1.945 1.208 -8.747 1.00 98.62 97 GLU A C 1
ATOM 787 O O . GLU A 1 97 ? 1.087 1.041 -7.887 1.00 98.62 97 GLU A O 1
ATOM 792 N N . ILE A 1 98 ? 3.231 1.401 -8.438 1.00 98.62 98 ILE A N 1
ATOM 793 C CA . ILE A 1 98 ? 3.753 1.460 -7.067 1.00 98.62 98 ILE A CA 1
ATOM 794 C C . ILE A 1 98 ? 3.104 2.610 -6.296 1.00 98.62 98 ILE A C 1
ATOM 796 O O . ILE A 1 98 ? 2.709 2.419 -5.150 1.00 98.62 98 ILE A O 1
ATOM 800 N N . GLY A 1 99 ? 2.967 3.783 -6.922 1.00 98.62 99 GLY A N 1
ATOM 801 C CA . GLY A 1 99 ? 2.268 4.921 -6.328 1.00 98.62 99 GLY A CA 1
ATOM 802 C C . GLY A 1 99 ? 0.850 4.559 -5.883 1.00 98.62 99 GLY A C 1
ATOM 803 O O . GLY A 1 99 ? 0.521 4.753 -4.719 1.00 98.62 99 GLY A O 1
ATOM 804 N N . GLY A 1 100 ? 0.056 3.951 -6.770 1.00 98.62 100 GLY A N 1
ATOM 805 C CA . GLY A 1 100 ? -1.308 3.522 -6.438 1.00 98.62 100 GLY A CA 1
ATOM 806 C C . GLY A 1 100 ? -1.366 2.428 -5.366 1.00 98.62 100 GLY A C 1
ATOM 807 O O . GLY A 1 100 ? -2.209 2.485 -4.477 1.00 98.62 100 GLY A O 1
ATOM 808 N N . LEU A 1 101 ? -0.448 1.454 -5.399 1.00 98.75 101 LEU A N 1
ATOM 809 C CA . LEU A 1 101 ? -0.366 0.419 -4.360 1.00 98.75 101 LEU A CA 1
ATOM 810 C C . LEU A 1 101 ? -0.021 1.001 -2.984 1.00 98.75 101 LEU A C 1
ATOM 812 O O . LEU A 1 101 ? -0.562 0.546 -1.979 1.00 98.75 101 LEU A O 1
ATOM 816 N N . ASN A 1 102 ? 0.860 2.001 -2.928 1.00 98.62 102 ASN A N 1
ATOM 817 C CA . ASN A 1 102 ? 1.195 2.678 -1.677 1.00 98.62 102 ASN A CA 1
ATOM 818 C C . ASN A 1 102 ? 0.005 3.472 -1.133 1.00 98.62 102 ASN A C 1
ATOM 820 O O . ASN A 1 102 ? -0.249 3.426 0.065 1.00 98.62 102 ASN A O 1
ATOM 824 N N . GLU A 1 103 ? -0.737 4.157 -2.004 1.00 98.44 103 GLU A N 1
ATOM 825 C CA . GLU A 1 103 ? -1.942 4.896 -1.618 1.00 98.44 103 GLU A CA 1
ATOM 826 C C . GLU A 1 103 ? -2.987 3.953 -0.999 1.00 98.44 103 GLU A C 1
ATOM 828 O O . GLU A 1 103 ? -3.469 4.202 0.106 1.00 98.44 103 GLU A O 1
ATOM 833 N N . GLN A 1 104 ? -3.230 2.801 -1.638 1.00 98.69 104 GLN A N 1
ATOM 834 C CA . GLN A 1 104 ? -4.100 1.755 -1.093 1.00 98.69 104 GLN A CA 1
ATOM 835 C C . GLN A 1 104 ? -3.595 1.233 0.259 1.00 98.69 104 GLN A C 1
ATOM 837 O O . GLN A 1 104 ? -4.374 1.075 1.195 1.00 98.69 104 GLN A O 1
ATOM 842 N N . LEU A 1 105 ? -2.289 0.982 0.389 1.00 98.62 105 LEU A N 1
ATOM 843 C CA . LEU A 1 105 ? -1.699 0.502 1.639 1.00 98.62 105 LEU A CA 1
ATOM 844 C C . LEU A 1 105 ? -1.873 1.515 2.781 1.00 98.62 105 LEU A C 1
ATOM 846 O O . LEU A 1 105 ? -2.120 1.127 3.925 1.00 98.62 105 LEU A O 1
ATOM 850 N N . GLU A 1 106 ? -1.750 2.810 2.491 1.00 98.62 106 GLU A N 1
ATOM 851 C CA . GLU A 1 106 ? -2.002 3.866 3.470 1.00 98.62 106 GLU A CA 1
ATOM 852 C C . GLU A 1 106 ? -3.473 3.920 3.895 1.00 98.62 106 GLU A C 1
ATOM 854 O O . GLU A 1 106 ? -3.758 4.082 5.083 1.00 98.62 106 GLU A O 1
ATOM 859 N N . GLU A 1 107 ? -4.410 3.782 2.956 1.00 98.50 107 GLU A N 1
ATOM 860 C CA . GLU A 1 107 ? -5.842 3.706 3.260 1.00 98.50 107 GLU A CA 1
ATOM 861 C C . GLU A 1 107 ? -6.172 2.499 4.137 1.00 98.50 107 GLU A C 1
ATOM 863 O O . GLU A 1 107 ? -6.799 2.657 5.189 1.00 98.50 107 GLU A O 1
ATOM 868 N N . ASP A 1 108 ? -5.680 1.319 3.762 1.00 98.56 108 ASP A N 1
ATOM 869 C CA . ASP A 1 108 ? -5.863 0.087 4.525 1.00 98.56 108 ASP A CA 1
ATOM 870 C C . ASP A 1 108 ? -5.291 0.231 5.944 1.00 98.56 108 ASP A C 1
ATOM 872 O O . ASP A 1 108 ? -5.931 -0.165 6.921 1.00 98.56 108 ASP A O 1
ATOM 876 N N . SER A 1 109 ? -4.123 0.868 6.086 1.00 98.62 109 SER A N 1
ATOM 877 C CA . SER A 1 109 ? -3.511 1.164 7.386 1.00 98.62 109 SER A CA 1
ATOM 878 C C . SER A 1 109 ? -4.411 2.047 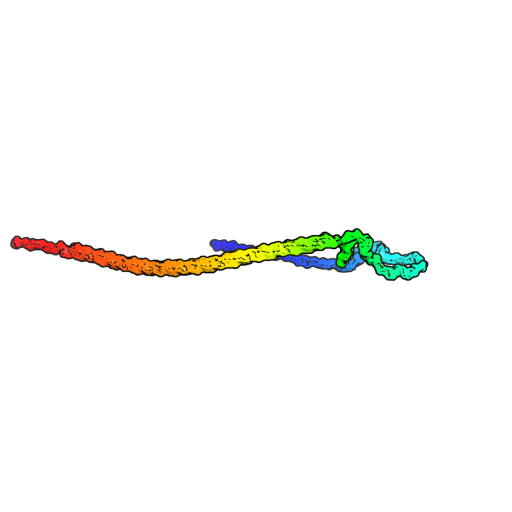8.263 1.00 98.62 109 SER A C 1
ATOM 880 O O . SER A 1 109 ? -4.645 1.725 9.431 1.00 98.62 109 SER A O 1
ATOM 882 N N . ARG A 1 110 ? -4.996 3.117 7.700 1.00 98.62 110 ARG A N 1
ATOM 883 C CA . ARG A 1 110 ? -5.933 4.002 8.425 1.00 98.62 110 ARG A CA 1
ATOM 884 C C . ARG A 1 110 ? -7.187 3.253 8.880 1.00 98.62 110 ARG A C 1
ATOM 886 O O . ARG A 1 110 ? -7.652 3.448 10.003 1.00 98.62 110 ARG A O 1
ATOM 893 N N . VAL A 1 111 ? -7.743 2.395 8.023 1.00 98.56 111 VAL A N 1
ATOM 894 C CA . VAL A 1 111 ? -8.926 1.586 8.361 1.00 98.56 111 VAL A CA 1
ATOM 895 C C . VAL A 1 111 ? -8.600 0.595 9.478 1.00 98.56 111 VAL A C 1
ATOM 897 O O . VAL A 1 111 ? -9.370 0.468 10.431 1.00 98.56 111 VAL A O 1
ATOM 900 N N . LEU A 1 112 ? -7.450 -0.075 9.403 1.00 98.69 112 LEU A N 1
ATOM 901 C CA . LEU A 1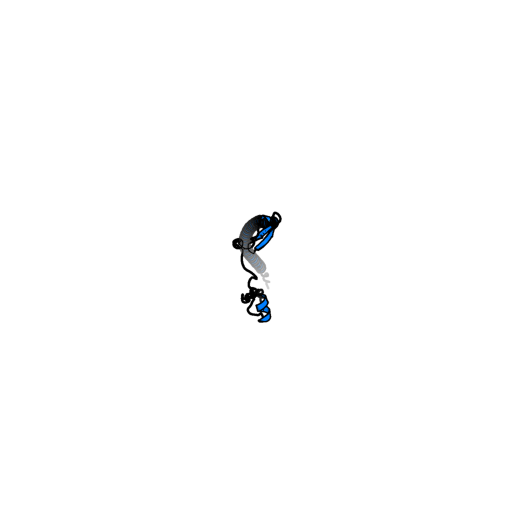 112 ? -7.008 -1.008 10.438 1.00 98.69 112 LEU A CA 1
ATOM 902 C C . LEU A 1 112 ? -6.809 -0.321 11.792 1.00 98.69 112 LEU A C 1
ATOM 904 O O . LEU A 1 112 ? -7.239 -0.868 12.808 1.00 98.69 112 LEU A O 1
ATOM 908 N N . GLU A 1 113 ? -6.221 0.875 11.822 1.00 98.44 113 GLU A N 1
ATOM 909 C CA . GLU A 1 113 ? -6.067 1.661 13.052 1.00 98.44 113 GLU A CA 1
ATOM 910 C C . GLU A 1 113 ? -7.430 1.993 13.683 1.00 98.44 113 GLU A C 1
ATOM 912 O O . GLU A 1 113 ? -7.637 1.802 14.887 1.00 98.44 113 GLU A O 1
ATOM 917 N N . LEU A 1 114 ? -8.402 2.419 12.867 1.00 98.62 114 LEU A N 1
ATOM 918 C CA . LEU A 1 114 ? -9.759 2.701 13.337 1.00 98.62 114 LEU A CA 1
ATOM 919 C C . LEU A 1 114 ? -10.428 1.452 13.928 1.00 98.62 114 LEU A C 1
ATOM 921 O O . LEU A 1 114 ? -11.013 1.522 15.011 1.00 98.62 114 LEU A O 1
ATOM 925 N N . LEU A 1 115 ? -10.324 0.309 13.245 1.00 98.62 115 LEU A N 1
ATOM 926 C CA . LEU A 1 115 ? -10.888 -0.958 13.714 1.00 98.62 115 LEU A CA 1
ATOM 927 C C . LEU A 1 115 ? -10.231 -1.432 15.016 1.00 98.62 115 LEU A C 1
ATOM 929 O O . LEU A 1 115 ? -10.923 -1.927 15.906 1.00 98.62 115 LEU A O 1
ATOM 933 N 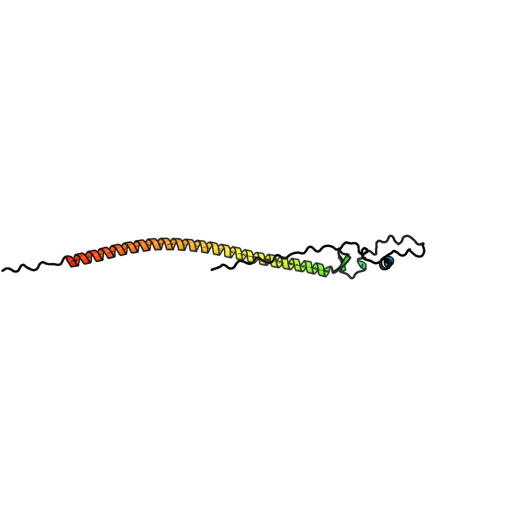N . GLN A 1 116 ? -8.916 -1.255 15.169 1.00 98.56 116 GLN A N 1
ATOM 934 C CA . GLN A 1 116 ? -8.215 -1.571 16.417 1.00 98.56 116 GLN A CA 1
ATOM 935 C C . GLN A 1 116 ? -8.742 -0.730 17.581 1.00 98.56 116 GLN A C 1
ATOM 937 O O . GLN A 1 116 ? -9.017 -1.277 18.650 1.00 98.56 116 GLN A O 1
ATOM 942 N N . LYS A 1 117 ? -8.949 0.574 17.364 1.00 98.44 117 LYS A N 1
ATOM 943 C CA . LYS A 1 117 ? -9.529 1.464 18.374 1.00 98.44 117 LYS A CA 1
ATOM 944 C C . LYS A 1 117 ? -10.954 1.047 18.752 1.00 98.44 117 LYS A C 1
ATOM 946 O O . LYS A 1 117 ? -11.259 0.898 19.935 1.00 98.44 117 LYS A O 1
ATOM 951 N N . GLN A 1 118 ? -11.803 0.779 17.762 1.00 98.56 118 GLN A N 1
ATOM 952 C CA . GLN A 1 118 ? -13.168 0.298 18.001 1.00 98.56 118 GLN A CA 1
ATOM 953 C C . GLN A 1 118 ? -13.181 -1.011 18.796 1.00 98.56 118 GLN A C 1
ATOM 955 O O . GLN A 1 118 ? -13.943 -1.150 19.749 1.00 98.56 118 GLN A O 1
ATOM 960 N N . LEU A 1 119 ? -12.296 -1.954 18.462 1.00 98.62 119 LEU A N 1
ATOM 961 C CA . LEU A 1 119 ? -12.171 -3.208 19.197 1.00 98.62 119 LEU A CA 1
ATOM 962 C C . LEU A 1 119 ? -11.774 -2.976 20.661 1.00 98.62 119 LEU A C 1
ATOM 964 O O . LEU A 1 119 ? -12.289 -3.657 21.549 1.00 98.62 119 LEU A O 1
ATOM 968 N N . THR A 1 120 ? -10.856 -2.044 20.932 1.00 98.38 120 THR A N 1
ATOM 969 C CA . THR A 1 120 ? -10.480 -1.715 22.314 1.00 98.38 120 THR A CA 1
ATOM 970 C C . THR A 1 120 ? -11.628 -1.081 23.092 1.00 98.38 120 THR A C 1
ATOM 972 O O . THR A 1 120 ? -11.848 -1.458 24.245 1.00 98.38 120 THR A O 1
ATOM 975 N N . ASP A 1 121 ? -12.398 -0.197 22.458 1.00 98.38 121 ASP A N 1
ATOM 976 C CA . ASP A 1 121 ? -13.551 0.458 23.076 1.00 98.38 121 ASP A CA 1
ATOM 977 C C . ASP A 1 121 ? -14.664 -0.558 23.388 1.00 98.38 121 ASP A C 1
ATOM 979 O O . ASP A 1 121 ? -15.184 -0.587 24.505 1.00 98.38 121 ASP A O 1
ATOM 983 N N . GLU A 1 122 ? -14.963 -1.472 22.461 1.00 98.38 122 GLU A N 1
ATOM 984 C CA . GLU A 1 122 ? -15.939 -2.548 22.674 1.00 98.38 122 GLU A CA 1
ATOM 985 C C . GLU A 1 122 ? -15.495 -3.531 23.767 1.00 98.38 122 GLU A C 1
ATOM 987 O O . GLU A 1 122 ? -16.302 -3.942 24.602 1.00 98.38 122 GLU A O 1
ATOM 992 N N . ARG A 1 123 ? -14.201 -3.875 23.840 1.00 98.44 123 ARG A N 1
ATOM 993 C CA . ARG A 1 123 ? -13.666 -4.701 24.940 1.00 98.44 123 ARG A CA 1
ATOM 994 C C . ARG A 1 123 ? -13.823 -4.018 26.292 1.00 98.44 123 ARG A C 1
ATOM 996 O O . ARG A 1 123 ? -14.196 -4.673 27.264 1.00 98.44 123 ARG A O 1
ATOM 1003 N N . ARG A 1 124 ? -13.555 -2.713 26.357 1.00 98.25 124 ARG A N 1
ATOM 1004 C CA . ARG A 1 124 ? -13.745 -1.928 27.577 1.00 98.25 124 ARG A CA 1
ATOM 1005 C C . ARG A 1 124 ? -15.216 -1.915 27.986 1.00 98.25 124 ARG A C 1
ATOM 1007 O O . ARG A 1 124 ? -15.521 -2.274 29.121 1.00 98.25 124 ARG A O 1
ATOM 1014 N N . LYS A 1 125 ? -16.113 -1.584 27.057 1.00 98.56 125 LYS A N 1
ATOM 1015 C CA . LYS A 1 125 ? -17.561 -1.561 27.289 1.00 98.56 125 LYS A CA 1
ATOM 1016 C C . LYS A 1 125 ? -18.081 -2.917 27.763 1.00 98.56 125 LYS A C 1
ATOM 1018 O O . LYS A 1 125 ? -18.823 -2.987 28.737 1.00 98.56 125 LYS A O 1
ATOM 1023 N N . ARG A 1 126 ? -17.636 -4.007 27.132 1.00 98.50 126 ARG A N 1
ATOM 1024 C CA . ARG A 1 126 ? -17.963 -5.370 27.560 1.00 98.50 126 ARG A CA 1
ATOM 1025 C C . ARG A 1 126 ? -17.517 -5.640 28.998 1.00 98.50 126 ARG A C 1
ATOM 1027 O O . ARG A 1 126 ? -18.300 -6.180 29.767 1.00 98.50 126 ARG A O 1
ATOM 1034 N N . SER A 1 127 ? -16.309 -5.220 29.377 1.00 98.31 127 SER A N 1
ATOM 1035 C CA . SER A 1 127 ? -15.811 -5.399 30.749 1.00 98.31 127 SER A CA 1
ATOM 1036 C C . SER A 1 127 ? -16.599 -4.596 31.793 1.00 98.31 127 SER A C 1
ATOM 1038 O O . SER A 1 127 ? -16.738 -5.036 32.931 1.00 98.31 127 SER A O 1
ATOM 1040 N N . GLU A 1 128 ? -17.114 -3.419 31.425 1.00 98.19 128 GLU A N 1
ATOM 1041 C CA . GLU A 1 128 ? -17.961 -2.593 32.293 1.00 98.19 128 GLU A CA 1
ATOM 1042 C C . GLU A 1 128 ? -19.326 -3.265 32.507 1.00 98.19 128 GLU A C 1
ATOM 1044 O O . GLU A 1 128 ? -19.747 -3.437 33.650 1.00 98.19 128 GLU A O 1
ATOM 1049 N N . ILE A 1 129 ? -19.946 -3.755 31.429 1.00 98.44 129 ILE A N 1
ATOM 1050 C CA . ILE A 1 129 ? -21.213 -4.502 31.481 1.00 98.44 129 ILE A CA 1
ATOM 1051 C C . ILE A 1 129 ? -21.062 -5.812 32.267 1.00 98.44 129 ILE A C 1
ATOM 1053 O O . ILE A 1 129 ? -21.938 -6.156 33.052 1.00 98.44 129 ILE A O 1
ATOM 1057 N N . GLU A 1 130 ? -19.965 -6.554 32.095 1.00 98.25 130 GLU A N 1
ATOM 1058 C CA . GLU A 1 130 ? -19.724 -7.805 32.833 1.00 98.25 130 GLU A CA 1
ATOM 1059 C C . GLU A 1 130 ? -19.628 -7.568 34.351 1.00 98.25 130 GLU A C 1
ATOM 1061 O O . GLU A 1 130 ? -20.160 -8.363 35.125 1.00 98.25 130 GLU A O 1
ATOM 1066 N N . LYS A 1 131 ? -19.030 -6.450 34.790 1.00 98.19 131 LYS A N 1
ATOM 1067 C CA . LYS A 1 131 ? -18.993 -6.065 36.213 1.00 98.19 131 LYS A CA 1
ATOM 1068 C C . LYS A 1 131 ? -20.373 -5.706 36.753 1.00 98.19 131 LYS A C 1
ATOM 1070 O O . LYS A 1 131 ? -20.728 -6.154 37.839 1.00 98.19 131 LYS A O 1
ATOM 1075 N N . GLU A 1 132 ? -21.135 -4.903 36.011 1.00 98.12 132 GLU A N 1
ATOM 1076 C CA . GLU A 1 132 ? -22.507 -4.542 36.386 1.00 98.12 132 GLU A CA 1
ATOM 1077 C C . GLU A 1 132 ? -23.390 -5.790 36.486 1.00 98.12 132 GLU A C 1
ATOM 1079 O O . GLU A 1 132 ? -24.097 -5.975 37.471 1.00 98.12 132 GLU A O 1
ATOM 1084 N N . ASN A 1 133 ? -23.279 -6.699 35.517 1.00 97.75 133 ASN A N 1
ATOM 1085 C CA . ASN A 1 133 ? -24.030 -7.948 35.508 1.00 97.75 133 ASN A CA 1
ATOM 1086 C C . ASN A 1 133 ? -23.645 -8.856 36.687 1.00 97.75 133 ASN A C 1
ATOM 1088 O O . ASN A 1 133 ? -24.531 -9.405 37.330 1.00 97.75 133 ASN A O 1
ATOM 1092 N N . SER A 1 134 ? -22.353 -8.964 37.031 1.00 98.38 134 SER A N 1
ATOM 1093 C CA . SER A 1 134 ? -21.909 -9.696 38.232 1.00 98.38 134 SER A CA 1
ATOM 1094 C C . SER A 1 134 ? -22.535 -9.122 39.502 1.00 98.38 134 SER A C 1
ATOM 1096 O O . SER A 1 134 ? -23.088 -9.864 40.306 1.00 98.38 134 SER A O 1
ATOM 1098 N N . MET A 1 135 ? -22.523 -7.796 39.656 1.00 98.00 135 MET A N 1
ATOM 1099 C CA . MET A 1 135 ? -23.113 -7.129 40.819 1.00 98.00 135 MET A CA 1
ATOM 1100 C C . MET A 1 135 ? -24.626 -7.357 40.904 1.00 98.00 135 MET A C 1
ATOM 1102 O O . MET A 1 135 ? -25.151 -7.626 41.981 1.00 98.00 135 MET A O 1
ATOM 1106 N N . LEU A 1 136 ? -25.336 -7.275 39.776 1.00 98.12 136 LEU A N 1
ATOM 1107 C CA . LEU A 1 136 ? -26.770 -7.558 39.724 1.00 98.12 136 LEU A CA 1
ATOM 1108 C C . LEU A 1 136 ? -27.067 -9.028 40.043 1.00 98.12 136 LEU A C 1
ATOM 1110 O O . LEU A 1 136 ? -28.013 -9.308 40.771 1.00 98.12 136 LEU A O 1
ATOM 1114 N N . GLN A 1 137 ? -26.253 -9.965 39.553 1.00 97.81 137 GLN A N 1
ATOM 1115 C CA . GLN A 1 137 ? -26.382 -11.385 39.886 1.00 97.81 137 GLN A CA 1
ATOM 1116 C C . GLN A 1 137 ? -26.140 -11.650 41.375 1.00 97.81 137 GLN A C 1
ATOM 1118 O O . GLN A 1 137 ? -26.899 -12.401 41.981 1.00 97.81 137 GLN A O 1
ATOM 1123 N N . GLU A 1 138 ? -25.143 -11.004 41.985 1.00 97.81 138 GLU A N 1
ATOM 1124 C CA . GLU A 1 138 ? -24.893 -11.071 43.431 1.00 97.81 138 GLU A CA 1
ATOM 1125 C C . GLU A 1 138 ? -26.082 -10.522 44.235 1.00 97.81 138 GLU A C 1
ATOM 1127 O O . GLU A 1 138 ? -26.522 -11.156 45.193 1.00 97.81 138 GLU A O 1
ATOM 1132 N N . GLN A 1 139 ? -26.651 -9.384 43.818 1.00 97.69 139 GLN A N 1
ATOM 1133 C CA . GLN A 1 139 ? -27.845 -8.806 44.446 1.00 97.69 139 GLN A CA 1
ATOM 1134 C C . GLN A 1 139 ? -29.061 -9.732 44.331 1.00 97.69 139 GLN A C 1
ATOM 1136 O O . GLN A 1 139 ? -29.757 -9.953 45.319 1.00 97.69 139 GLN A O 1
ATOM 1141 N N . VAL A 1 140 ? -29.305 -10.306 43.149 1.00 97.44 140 VAL A N 1
ATOM 1142 C CA . VAL A 1 140 ? -30.383 -11.284 42.942 1.00 97.44 140 VAL A CA 1
ATOM 1143 C C . VAL A 1 140 ? -30.165 -12.515 43.816 1.00 97.44 140 VAL A C 1
ATOM 1145 O O . VAL A 1 140 ? -31.100 -12.955 44.473 1.00 97.44 140 VAL A O 1
ATOM 1148 N N . SER A 1 141 ? -28.941 -13.046 43.874 1.00 97.50 141 SER A N 1
ATOM 1149 C CA . SER A 1 141 ? -28.621 -14.205 44.711 1.00 97.50 141 SER A CA 1
ATOM 1150 C C . SER A 1 141 ? -28.884 -13.927 46.189 1.00 97.50 141 SER A C 1
ATOM 1152 O O . SER A 1 141 ? -29.448 -14.776 46.867 1.00 97.50 141 SER A O 1
ATOM 1154 N N . MET A 1 142 ? -28.514 -12.741 46.682 1.00 96.81 142 MET A N 1
ATOM 1155 C CA . MET A 1 142 ? -28.776 -12.335 48.064 1.00 96.81 142 MET A CA 1
ATOM 1156 C C . MET A 1 142 ? -30.278 -12.279 48.363 1.00 96.81 142 MET A C 1
ATOM 1158 O O . MET A 1 142 ? -30.714 -12.783 49.393 1.00 96.81 142 MET A O 1
ATOM 1162 N N . LEU A 1 143 ? -31.070 -11.693 47.459 1.00 96.06 143 LEU A N 1
ATOM 1163 C CA . LEU A 1 143 ? -32.523 -11.614 47.617 1.00 96.06 143 LEU A CA 1
ATOM 1164 C C . LEU A 1 143 ? -33.189 -12.992 47.569 1.00 96.06 143 LEU A C 1
ATOM 1166 O O . LEU A 1 143 ? -34.088 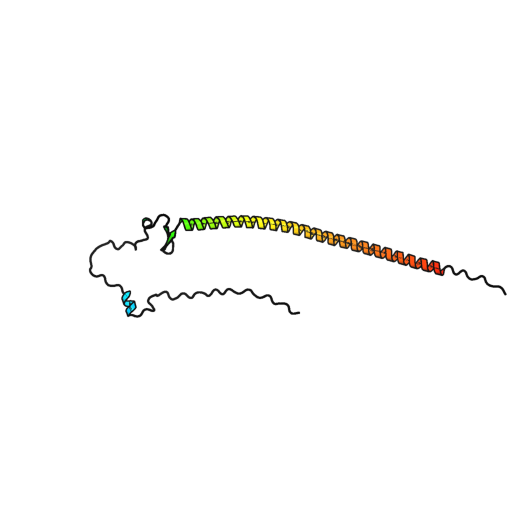-13.239 48.363 1.00 96.06 143 LEU A O 1
ATOM 1170 N N . MET A 1 144 ? -32.743 -13.885 46.682 1.00 94.56 144 MET A N 1
ATOM 1171 C CA . MET A 1 144 ? -33.248 -15.263 46.632 1.00 94.56 144 MET A CA 1
ATOM 1172 C C . MET A 1 144 ? -32.972 -15.997 47.945 1.00 94.56 144 MET A C 1
ATOM 1174 O O . MET A 1 144 ? -33.885 -16.583 48.506 1.00 94.56 144 MET A O 1
ATOM 1178 N N . SER A 1 145 ? -31.759 -15.874 48.496 1.00 94.69 145 SER A N 1
ATOM 1179 C CA . SER A 1 145 ? -31.438 -16.458 49.803 1.00 94.69 145 SER A CA 1
ATOM 1180 C C . SER A 1 145 ? -32.297 -15.889 50.938 1.00 94.69 145 SER A C 1
ATOM 1182 O O . SER A 1 145 ? -32.757 -16.652 51.776 1.00 94.69 145 SER A O 1
ATOM 1184 N N . MET A 1 146 ? -32.568 -14.579 50.955 1.00 93.06 146 MET A N 1
ATOM 1185 C CA . MET A 1 146 ? -33.468 -13.980 51.953 1.00 93.06 146 MET A CA 1
ATOM 1186 C C . MET A 1 146 ? -34.915 -14.469 51.818 1.00 93.06 146 MET A C 1
ATOM 1188 O O . MET A 1 146 ? -35.601 -14.602 52.827 1.00 93.06 146 MET A O 1
ATOM 1192 N N . LEU A 1 147 ? -35.393 -14.708 50.592 1.00 92.31 147 LEU A N 1
ATOM 1193 C CA . LEU A 1 147 ? -36.723 -15.273 50.356 1.00 92.31 147 LEU A CA 1
ATOM 1194 C C . LEU A 1 147 ? -36.799 -16.721 50.846 1.00 92.31 147 LEU A C 1
ATOM 1196 O O . LEU A 1 147 ? -37.717 -17.034 51.596 1.00 92.31 147 LEU A O 1
ATOM 1200 N N . ASP A 1 148 ? -35.812 -17.552 50.499 1.00 89.56 148 ASP A N 1
ATOM 1201 C CA . ASP A 1 148 ? -35.731 -18.950 50.942 1.00 89.56 148 ASP A CA 1
ATOM 1202 C C . ASP A 1 148 ? -35.655 -19.049 52.481 1.00 89.56 148 ASP A C 1
ATOM 1204 O O . ASP A 1 148 ? -36.320 -19.882 53.095 1.00 89.56 148 ASP A O 1
ATOM 1208 N N . GLU A 1 149 ? -34.868 -18.177 53.127 1.00 82.94 149 GLU A N 1
ATOM 1209 C CA . GLU A 1 149 ? -34.784 -18.091 54.591 1.00 82.94 149 GLU A CA 1
ATOM 1210 C C . GLU A 1 149 ? -36.128 -17.690 55.215 1.00 82.94 149 GLU A C 1
ATOM 1212 O O . GLU A 1 149 ? -36.536 -18.272 56.218 1.00 82.94 149 GLU A O 1
ATOM 1217 N N . ASN A 1 150 ? -36.835 -16.716 54.636 1.00 77.38 150 ASN A N 1
ATOM 1218 C CA . ASN A 1 150 ? -38.105 -16.243 55.183 1.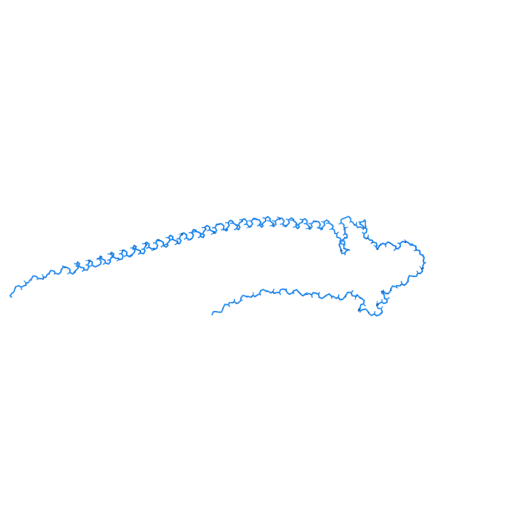00 77.38 150 ASN A CA 1
ATOM 1219 C C . ASN A 1 150 ? -39.249 -17.255 54.970 1.00 77.38 150 ASN A C 1
ATOM 1221 O O . ASN A 1 150 ? -40.080 -17.406 55.860 1.00 77.38 150 ASN A O 1
ATOM 1225 N N . GLU A 1 151 ? -39.263 -17.991 53.851 1.00 73.94 151 GLU A N 1
ATOM 1226 C CA . GLU A 1 151 ? -40.179 -19.127 53.637 1.00 73.94 151 GLU A CA 1
ATOM 1227 C C . GLU A 1 151 ? -39.939 -20.256 54.655 1.00 73.94 151 GLU A C 1
ATOM 1229 O O . GLU A 1 151 ? -40.898 -20.809 55.189 1.00 73.94 151 GLU A O 1
ATOM 1234 N N . ALA A 1 152 ? -38.680 -20.554 54.999 1.00 64.44 152 ALA A N 1
ATOM 1235 C CA . ALA A 1 152 ? -38.359 -21.551 56.024 1.00 64.44 152 ALA A CA 1
ATOM 1236 C C . ALA A 1 152 ? -38.824 -21.136 57.438 1.00 64.44 152 ALA A C 1
ATOM 1238 O O . ALA A 1 152 ? -39.251 -21.981 58.224 1.00 64.44 152 ALA A O 1
ATOM 1239 N N . PHE A 1 153 ? -38.772 -19.840 57.765 1.00 58.28 153 PHE A N 1
ATOM 1240 C CA . PHE A 1 153 ? -39.285 -19.315 59.038 1.00 58.28 153 PHE A CA 1
ATOM 1241 C C . PHE A 1 153 ? -40.819 -19.336 59.125 1.00 58.28 153 PHE A C 1
ATOM 1243 O O . PHE A 1 153 ? -41.358 -19.554 60.212 1.00 58.28 153 PHE A O 1
ATOM 1250 N N . ASP A 1 154 ? -41.519 -19.135 58.006 1.00 59.59 154 ASP A N 1
ATOM 1251 C CA . ASP A 1 154 ? -42.982 -19.212 57.956 1.00 59.59 154 ASP A CA 1
ATOM 1252 C C . ASP A 1 154 ? -43.491 -20.671 58.074 1.00 59.59 154 ASP A C 1
ATOM 1254 O O . ASP A 1 154 ? -44.564 -20.887 58.636 1.00 59.59 154 ASP A O 1
ATOM 1258 N N . GLU A 1 155 ? -42.713 -21.684 57.656 1.00 57.75 155 GLU A N 1
ATOM 1259 C CA . GLU A 1 155 ? -43.038 -23.113 57.866 1.00 57.75 155 GLU A CA 1
ATOM 1260 C C . GLU A 1 155 ? -42.780 -23.617 59.307 1.00 57.75 155 GLU A C 1
ATOM 1262 O O . GLU A 1 155 ? -43.506 -24.491 59.782 1.00 57.75 155 GLU A O 1
ATOM 1267 N N . GLU A 1 156 ? -41.802 -23.069 60.045 1.00 53.06 156 GLU A N 1
ATOM 1268 C CA . GLU A 1 156 ? -41.545 -23.427 61.460 1.00 53.06 156 GLU A CA 1
ATOM 1269 C C . GLU A 1 156 ? -42.439 -22.667 62.469 1.00 53.06 156 GLU A C 1
ATOM 1271 O O . GLU A 1 156 ? -42.535 -23.054 63.636 1.00 53.06 156 GLU A O 1
ATOM 1276 N N . GLY A 1 157 ? -43.113 -21.590 62.049 1.00 50.78 157 GLY A N 1
ATOM 1277 C CA . GLY A 1 157 ? -43.914 -20.714 62.916 1.00 50.78 157 GLY A CA 1
ATOM 1278 C C . GLY A 1 157 ? -45.361 -21.154 63.181 1.00 50.78 157 GLY A C 1
ATOM 1279 O O . GLY A 1 157 ? -46.038 -20.531 64.003 1.00 50.78 157 GLY A O 1
ATOM 1280 N N . GLU A 1 158 ? -45.851 -22.207 62.521 1.00 51.12 158 GLU A N 1
ATOM 1281 C CA . GLU A 1 158 ? -47.257 -22.638 62.585 1.00 51.12 158 GLU A CA 1
ATOM 1282 C C . GLU A 1 158 ? -47.466 -23.973 63.330 1.00 51.12 158 GLU A C 1
ATOM 1284 O O . GLU A 1 158 ? -48.413 -24.706 63.061 1.00 51.12 158 GLU A O 1
ATOM 1289 N N . GLU A 1 159 ? -46.635 -24.303 64.325 1.00 55.06 159 GLU A N 1
ATOM 1290 C CA . GLU A 1 159 ? -46.954 -25.385 65.269 1.00 55.06 159 GLU A CA 1
ATOM 1291 C C . GLU A 1 159 ? -47.766 -24.822 66.452 1.00 55.06 159 GLU A C 1
ATOM 1293 O O . GLU A 1 159 ? -47.259 -24.550 67.542 1.00 55.06 159 GLU A O 1
ATOM 1298 N N . VAL A 1 160 ? -49.066 -24.591 66.224 1.00 57.25 160 VAL A N 1
ATOM 1299 C CA . VAL A 1 160 ? -50.019 -24.325 67.314 1.00 57.25 160 VAL A CA 1
ATOM 1300 C C . VAL A 1 160 ? -50.032 -25.568 68.213 1.00 57.25 160 VAL A C 1
ATOM 1302 O O . VAL A 1 160 ? -50.417 -26.640 67.737 1.00 57.25 160 VAL A O 1
ATOM 1305 N N . PRO A 1 161 ? -49.624 -25.474 69.495 1.00 59.50 161 PRO A N 1
ATOM 1306 C CA . PRO A 1 161 ? -49.571 -26.643 70.358 1.00 59.50 161 PRO A CA 1
ATOM 1307 C C . PRO A 1 161 ? -50.986 -27.218 70.512 1.00 59.50 161 PRO A C 1
ATOM 1309 O O . PRO A 1 161 ? -51.952 -26.450 70.623 1.00 59.50 161 PRO A O 1
ATOM 1312 N N . PRO A 1 162 ? -51.142 -28.554 70.491 1.00 64.12 162 PRO A N 1
ATOM 1313 C CA . PRO A 1 162 ? -52.454 -29.173 70.591 1.00 64.12 162 PRO A CA 1
ATOM 1314 C C . PRO A 1 162 ? -53.095 -28.780 71.930 1.00 64.12 162 PRO A C 1
ATOM 1316 O O . PRO A 1 162 ? -52.392 -28.719 72.939 1.00 64.12 162 PRO A O 1
ATOM 1319 N N . PRO A 1 163 ? -54.412 -28.498 71.969 1.00 59.75 163 PRO A N 1
ATOM 1320 C CA . PRO A 1 163 ? -55.077 -28.143 73.213 1.00 59.75 163 PRO A CA 1
ATOM 1321 C C . PRO A 1 163 ? -54.927 -29.292 74.215 1.00 59.75 163 PRO A C 1
ATOM 1323 O O . PRO A 1 163 ? -55.322 -30.426 73.928 1.00 59.75 163 PRO A O 1
ATOM 1326 N N . ASP A 1 164 ? -54.342 -28.978 75.375 1.00 56.53 164 ASP A N 1
ATOM 1327 C CA . ASP A 1 164 ? -54.154 -29.904 76.489 1.00 56.53 164 ASP A CA 1
ATOM 1328 C C . ASP A 1 164 ? -55.455 -30.668 76.768 1.00 56.53 164 ASP A C 1
ATOM 1330 O O . ASP A 1 164 ? -56.504 -30.091 77.070 1.00 56.53 164 ASP A O 1
ATOM 1334 N N . SER A 1 165 ? -55.381 -31.992 76.645 1.00 57.31 165 SER A N 1
ATOM 1335 C CA . SER A 1 165 ? -56.467 -32.888 77.023 1.00 57.31 165 SER A CA 1
ATOM 1336 C C . SER A 1 165 ? -56.454 -33.050 78.542 1.00 57.31 165 SER A C 1
ATOM 1338 O O . SER A 1 165 ? -55.518 -33.614 79.102 1.00 57.31 165 SER A O 1
ATOM 1340 N N . ILE A 1 166 ? -57.488 -32.516 79.192 1.00 55.34 166 ILE A N 1
ATOM 1341 C CA . ILE A 1 166 ? -57.824 -32.747 80.601 1.00 55.34 166 ILE A CA 1
ATOM 1342 C C . ILE A 1 166 ? -58.237 -34.214 80.783 1.00 55.34 166 ILE A C 1
ATOM 1344 O O . ILE A 1 166 ? -59.201 -34.638 80.144 1.00 55.34 166 ILE A O 1
ATOM 1348 N N . ASP A 1 167 ? -57.562 -34.928 81.687 1.00 52.00 167 ASP A N 1
ATOM 1349 C CA . ASP A 1 167 ? -58.163 -35.967 82.543 1.00 52.00 167 ASP A CA 1
ATOM 1350 C C . ASP A 1 167 ? -57.390 -36.090 83.872 1.00 52.00 167 ASP A C 1
ATOM 1352 O O . ASP A 1 167 ? -56.141 -36.207 83.830 1.00 52.00 167 ASP A O 1
#

Foldseek 3Di:
DDDDDDDDDDDPDDPDDDDPDPDPCPPDDPVVVVVVDDDDDDDDDDDDPVPPDDVPPDVVVDDPQWDQDPVRDTDRNVVVVVVVVVVVVVVVVVVVVVVVVVVVVVVVVVVVVVVVVVVVVVVVVVVVVVVVVVVVVVVVVVVVVVVVVVVVVVVVPPCPDPPDDDD

Secondary structure (DSSP, 8-state):
-PPPP-PPPP-------PPPPS-TTTT--HHHHTTSSPPPPSS----S-TTS-S----GGGS-TTEEE-TTS-EEEHHHHHHHHHHHHHHHHHHHHHHHHHHHHHHHHHHHHHHHHHHHHHHHHHHHHHHHHHHHHHHHHHHHHHHHHHHHHHHHHTT-PPPPP---